Protein AF-A0A7S4KK57-F1 (afdb_monomer_lite)

Secondary structure (DSSP, 8-state):
-EEE-TTHHHHHHHHHHTTTGGGPPPTT--GGGHHHH--STT-SS-TTTTSHHHHHTTHHHHHHHHHHHHH--HHHHHHHHHHHHHHHTTSTTGGGTTTS-HHHHHHHHHHHHHTT-HHHHHHHHHHH---TT--SEEEE---SSTTS---EEEE----TT----GGG-

Foldseek 3Di:
DKDQQLQLLVQLLLCLLCVVLQQDDFPVDDPVCVCQQVVDPQDSGGPCQLDLVSCVRNVVVLVVSLVCLLPDALVNLLVSSVVSLVVCCPPPCVVSHVVDDSLRSSLQLLQCSVVVNSSVSSVCCSRVSDSHLFARMKDWDDDPDSNDHIHIDGHHDADVVGDRDPSND

Sequence (169 aa):
TGAHCEGGLLSALFFLIVADIRQSLPDTITEADRQYFFPSRYRDVPIDFGSPNFAFQRENVIRELFESLASMSPVDLYIMLQRNYERYFHTQYAGMYAGYSLETLSTVARAILHKNALIPLLQYILVECSLSGLPDLWMWTVHDTIHDVPAIRCVEVKAPNDSLSDTQR

Organism: NCBI:txid180227

InterPro domains:
  IPR014883 VRR-NUC domain [PF08774] (82-169)
  IPR033315 Fanconi-associated nuclease 1-like [PTHR15749] (2-169)

Structure (mmCIF, N/CA/C/O backbone):
data_AF-A0A7S4KK57-F1
#
_entry.id   AF-A0A7S4KK57-F1
#
loop_
_atom_site.group_PDB
_atom_site.id
_atom_site.type_symbol
_atom_site.label_atom_id
_atom_site.label_alt_id
_atom_site.label_comp_id
_atom_site.label_asym_id
_atom_site.label_entity_id
_atom_site.label_seq_id
_atom_site.pdbx_PDB_ins_code
_atom_site.Cartn_x
_atom_site.Cartn_y
_atom_site.Cartn_z
_atom_site.occupancy
_atom_site.B_iso_or_equiv
_atom_site.auth_seq_id
_atom_site.auth_comp_id
_atom_site.auth_asym_id
_atom_site.auth_atom_id
_atom_site.pdbx_PDB_model_num
ATOM 1 N N . THR A 1 1 ? 15.345 -4.213 -12.292 1.00 93.19 1 THR A N 1
ATOM 2 C CA . THR A 1 1 ? 15.394 -4.620 -10.872 1.00 93.19 1 THR A CA 1
ATOM 3 C C . THR A 1 1 ? 14.161 -5.425 -10.532 1.00 93.19 1 THR A C 1
ATOM 5 O O . THR A 1 1 ? 13.184 -5.337 -11.268 1.00 93.19 1 THR A O 1
ATOM 8 N N . GLY A 1 2 ? 14.196 -6.243 -9.482 1.00 93.75 2 GLY A N 1
ATOM 9 C CA .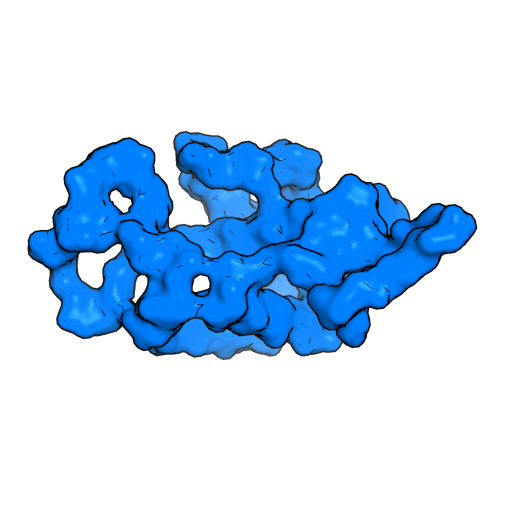 GLY A 1 2 ? 13.011 -6.952 -9.011 1.00 93.75 2 GLY A CA 1
ATOM 10 C C . GLY A 1 2 ? 13.192 -7.539 -7.617 1.00 93.75 2 GLY A C 1
ATOM 11 O O . GLY A 1 2 ? 14.318 -7.626 -7.128 1.00 93.75 2 GLY A O 1
ATOM 12 N N . ALA A 1 3 ? 12.081 -7.929 -6.998 1.00 94.31 3 ALA A N 1
ATOM 13 C CA . ALA A 1 3 ? 12.037 -8.567 -5.689 1.00 94.31 3 ALA A CA 1
ATOM 14 C C . ALA A 1 3 ? 11.100 -9.780 -5.714 1.00 94.31 3 ALA A C 1
ATOM 16 O O . ALA A 1 3 ? 10.029 -9.728 -6.321 1.00 94.31 3 ALA A O 1
ATOM 17 N N . HIS A 1 4 ? 11.514 -10.850 -5.033 1.00 94.62 4 HIS A N 1
ATOM 18 C CA . HIS A 1 4 ? 10.642 -11.954 -4.645 1.00 94.62 4 HIS A CA 1
ATOM 19 C C . HIS A 1 4 ? 10.006 -11.592 -3.310 1.00 94.62 4 HIS A C 1
ATOM 21 O O . HIS A 1 4 ? 10.714 -11.502 -2.306 1.00 94.62 4 HIS A O 1
ATOM 27 N N . CYS A 1 5 ? 8.715 -11.273 -3.321 1.00 91.62 5 CYS A N 1
ATOM 28 C CA . CYS A 1 5 ? 8.054 -10.708 -2.150 1.00 91.62 5 CYS A CA 1
ATOM 29 C C . CYS A 1 5 ? 6.653 -11.250 -1.869 1.00 91.62 5 CYS A C 1
ATOM 31 O O . CYS A 1 5 ? 6.117 -10.860 -0.840 1.00 91.62 5 CYS A O 1
ATOM 33 N N . GLU A 1 6 ? 6.049 -12.072 -2.739 1.00 87.25 6 GLU A N 1
ATOM 34 C CA . GLU A 1 6 ? 4.717 -12.679 -2.500 1.00 87.25 6 GLU A CA 1
ATOM 35 C C . GLU A 1 6 ? 3.640 -11.633 -2.109 1.00 87.25 6 GLU A C 1
ATOM 37 O O . GLU A 1 6 ? 2.758 -11.868 -1.289 1.00 87.25 6 GLU A O 1
ATOM 42 N N . GLY A 1 7 ? 3.757 -10.405 -2.640 1.00 87.75 7 GLY A N 1
ATOM 43 C CA . GLY A 1 7 ? 2.904 -9.263 -2.278 1.00 87.75 7 GLY A CA 1
ATOM 44 C C . GLY A 1 7 ? 3.421 -8.334 -1.169 1.00 87.75 7 GLY A C 1
ATOM 45 O O . GLY A 1 7 ? 2.812 -7.297 -0.908 1.00 87.75 7 GLY A O 1
ATOM 46 N N . GLY A 1 8 ? 4.570 -8.620 -0.560 1.00 93.94 8 GLY A N 1
ATOM 47 C CA . GLY A 1 8 ? 5.188 -7.807 0.491 1.00 93.94 8 GLY A CA 1
ATOM 48 C C . GLY A 1 8 ? 5.446 -6.351 0.090 1.00 93.94 8 GLY A C 1
ATOM 49 O O . GLY A 1 8 ? 5.257 -5.457 0.910 1.00 93.94 8 GLY A O 1
ATOM 50 N N . LEU A 1 9 ? 5.793 -6.083 -1.176 1.00 94.88 9 LEU A N 1
ATOM 51 C CA . LEU A 1 9 ? 5.903 -4.712 -1.696 1.00 94.88 9 LEU A CA 1
ATOM 52 C C . LEU A 1 9 ? 4.554 -3.984 -1.693 1.00 94.88 9 LEU A C 1
ATOM 54 O O . LEU A 1 9 ? 4.478 -2.827 -1.284 1.00 94.88 9 LEU A O 1
ATOM 58 N N . LEU A 1 10 ? 3.485 -4.656 -2.126 1.00 95.69 10 LEU A N 1
ATOM 59 C CA . LEU A 1 10 ? 2.148 -4.069 -2.131 1.00 95.69 10 LEU A CA 1
ATOM 60 C C . LEU A 1 10 ? 1.628 -3.866 -0.703 1.00 95.69 10 LEU A C 1
ATOM 62 O O . LEU A 1 10 ? 1.033 -2.831 -0.422 1.00 95.69 10 LEU A O 1
ATOM 66 N N . SER A 1 11 ? 1.922 -4.798 0.207 1.00 94.81 11 SER A N 1
ATOM 67 C CA . SER A 1 11 ? 1.644 -4.654 1.639 1.00 94.81 11 SER A CA 1
ATOM 68 C C . SER A 1 11 ? 2.346 -3.428 2.225 1.00 94.81 11 SER A C 1
ATOM 70 O O . SER A 1 11 ? 1.702 -2.566 2.822 1.00 94.81 11 SER A O 1
ATOM 72 N N . ALA A 1 12 ? 3.652 -3.284 1.985 1.00 96.44 12 ALA A N 1
ATOM 73 C CA . ALA A 1 12 ? 4.430 -2.132 2.433 1.00 96.44 12 ALA A CA 1
ATOM 74 C C . ALA A 1 12 ? 3.829 -0.808 1.933 1.00 96.44 12 ALA A C 1
ATOM 76 O O . ALA A 1 12 ? 3.631 0.127 2.713 1.00 96.44 12 ALA A O 1
ATOM 77 N N . LEU A 1 13 ? 3.488 -0.748 0.641 1.00 97.38 13 LEU A N 1
ATOM 78 C CA . LEU A 1 13 ? 2.846 0.416 0.035 1.00 97.38 13 LEU A CA 1
ATOM 79 C C . LEU A 1 13 ? 1.475 0.701 0.634 1.00 97.38 13 LEU A C 1
ATOM 81 O O . LEU A 1 13 ? 1.204 1.846 0.985 1.00 97.38 13 LEU A O 1
ATOM 85 N N . PHE A 1 14 ? 0.638 -0.319 0.799 1.00 96.69 14 PHE A N 1
ATOM 86 C CA . PHE A 1 14 ? -0.662 -0.187 1.441 1.00 96.69 14 PHE A CA 1
ATOM 87 C C . PHE A 1 14 ? -0.515 0.429 2.837 1.00 96.69 14 PHE A C 1
ATOM 89 O O . PHE A 1 14 ? -1.106 1.473 3.113 1.00 96.69 14 PHE A O 1
ATOM 96 N N . PHE A 1 15 ? 0.347 -0.138 3.685 1.00 95.19 15 PHE A N 1
ATOM 97 C CA . PHE A 1 15 ? 0.570 0.340 5.051 1.00 95.19 15 PHE A CA 1
ATOM 98 C C . PHE A 1 15 ? 1.040 1.799 5.118 1.00 95.19 15 PHE A C 1
ATOM 100 O O . PHE A 1 15 ? 0.635 2.517 6.040 1.00 95.19 15 PHE A O 1
ATOM 107 N N . LEU A 1 16 ? 1.868 2.242 4.169 1.00 96.44 16 LEU A N 1
ATOM 108 C CA . LEU A 1 16 ? 2.338 3.626 4.085 1.00 96.44 16 LEU A CA 1
ATOM 109 C C . LEU A 1 16 ? 1.284 4.579 3.524 1.00 96.44 16 LEU A C 1
ATOM 111 O O . LEU A 1 16 ? 1.099 5.661 4.076 1.00 96.44 16 LEU A O 1
ATOM 115 N N . ILE A 1 17 ? 0.584 4.197 2.458 1.00 97.50 17 ILE A N 1
ATOM 116 C CA . ILE A 1 17 ? -0.400 5.060 1.793 1.00 97.50 17 ILE A CA 1
ATOM 117 C C . ILE A 1 17 ? -1.613 5.285 2.701 1.00 97.50 17 ILE A C 1
ATOM 119 O O . ILE A 1 17 ? -2.051 6.420 2.863 1.00 97.50 17 ILE A O 1
ATOM 123 N N . VAL A 1 18 ? -2.113 4.240 3.368 1.00 96.00 18 VAL A N 1
ATOM 124 C CA . VAL A 1 18 ? -3.268 4.363 4.274 1.00 96.00 18 VAL A CA 1
ATOM 125 C C . VAL A 1 18 ? -2.881 4.750 5.706 1.00 96.00 18 VAL A C 1
ATOM 127 O O . VAL A 1 18 ? -3.722 4.694 6.596 1.00 96.00 18 VAL A O 1
ATOM 130 N N . ALA A 1 19 ? -1.623 5.117 5.977 1.00 94.12 19 ALA A N 1
ATOM 131 C CA . ALA A 1 19 ? -1.108 5.285 7.340 1.00 94.12 19 ALA A CA 1
ATOM 132 C C . ALA A 1 19 ? -1.896 6.291 8.196 1.00 94.12 19 ALA A C 1
ATOM 134 O O . ALA A 1 19 ? -2.179 6.004 9.359 1.00 94.12 19 ALA A O 1
ATOM 135 N N . ASP A 1 20 ? -2.296 7.425 7.617 1.00 93.31 20 ASP A N 1
ATOM 136 C CA . ASP A 1 20 ? -3.105 8.425 8.321 1.00 93.31 20 ASP A CA 1
ATOM 137 C C . ASP A 1 20 ? -4.528 7.885 8.609 1.00 93.31 20 ASP A C 1
ATOM 139 O O . ASP A 1 20 ? -5.027 8.019 9.726 1.00 93.31 20 ASP A O 1
ATOM 143 N N . ILE A 1 21 ? -5.142 7.169 7.656 1.00 94.62 21 ILE A N 1
ATOM 144 C CA . ILE A 1 21 ? -6.467 6.526 7.809 1.00 94.62 21 ILE A CA 1
ATOM 145 C C . ILE A 1 21 ? -6.426 5.418 8.870 1.00 94.62 21 ILE A C 1
ATOM 147 O O . ILE A 1 21 ? -7.347 5.262 9.667 1.00 94.62 21 ILE A O 1
ATOM 151 N N . ARG A 1 22 ? -5.322 4.669 8.950 1.00 91.31 22 ARG A N 1
ATOM 152 C CA . ARG A 1 22 ? -5.102 3.642 9.981 1.00 91.31 22 ARG A CA 1
ATOM 153 C C . ARG A 1 22 ? -5.113 4.199 11.404 1.00 91.31 22 ARG A C 1
ATOM 155 O O . ARG A 1 22 ? -5.326 3.428 12.330 1.00 91.31 22 ARG A O 1
ATOM 162 N N . GLN A 1 23 ? -4.888 5.499 11.587 1.00 88.75 23 GLN A N 1
ATOM 163 C CA . GLN A 1 23 ? -4.967 6.174 12.889 1.00 88.75 23 GLN A CA 1
ATOM 164 C C . GLN A 1 23 ? -6.289 6.927 13.098 1.00 88.75 23 GLN A C 1
ATOM 166 O O . GLN A 1 23 ? -6.534 7.447 14.196 1.00 88.75 23 GLN A O 1
ATOM 171 N N . SER A 1 24 ? -7.129 7.022 12.063 1.00 90.69 24 SER A N 1
ATOM 172 C CA . SER A 1 24 ? -8.361 7.800 12.108 1.00 90.69 24 SER A CA 1
ATOM 173 C C . SER A 1 24 ? -9.483 7.043 12.816 1.00 90.69 24 SER A C 1
ATOM 175 O O . SER A 1 24 ? -9.547 5.806 12.840 1.00 90.69 24 SER A O 1
ATOM 177 N N . LEU A 1 25 ? -10.392 7.815 13.401 1.00 91.25 25 LEU A N 1
ATOM 178 C CA . LEU A 1 25 ? -11.673 7.313 13.879 1.00 91.25 25 LEU A CA 1
ATOM 179 C C . LEU A 1 25 ? -12.673 7.263 12.715 1.00 91.25 25 LEU A C 1
ATOM 181 O O . LEU A 1 25 ? -12.424 7.888 11.680 1.00 91.25 25 LEU A O 1
ATOM 185 N N . PRO A 1 26 ? -13.776 6.515 12.865 1.00 91.12 26 PRO A N 1
ATOM 186 C CA . PRO A 1 26 ? -14.905 6.592 11.947 1.00 91.12 26 PRO A CA 1
ATOM 187 C C . PRO A 1 26 ? -15.468 8.002 11.808 1.00 91.12 26 PRO A C 1
ATOM 189 O O . PRO A 1 26 ? -15.470 8.770 12.771 1.00 91.12 26 PRO A O 1
ATOM 192 N N . ASP A 1 27 ? -16.046 8.289 10.645 1.00 85.62 27 ASP A N 1
ATOM 193 C CA . ASP A 1 27 ? -16.575 9.618 10.307 1.00 85.62 27 ASP A CA 1
ATOM 194 C C . ASP A 1 27 ? -17.715 10.074 11.241 1.00 85.62 27 ASP A C 1
ATOM 196 O O . ASP A 1 27 ? -17.989 11.264 11.382 1.00 85.62 27 ASP A O 1
ATOM 200 N N . THR A 1 28 ? -18.401 9.126 11.884 1.00 85.19 28 THR A N 1
ATOM 201 C CA . THR A 1 28 ? -19.584 9.366 12.725 1.00 85.19 28 THR A CA 1
ATOM 202 C C . THR A 1 28 ? -19.275 9.487 14.216 1.00 85.19 28 THR A C 1
ATOM 204 O O . THR A 1 28 ? -20.196 9.652 15.018 1.00 85.19 28 THR A O 1
ATOM 207 N N . ILE A 1 29 ? -18.006 9.367 14.606 1.00 88.56 29 ILE A N 1
ATOM 208 C CA . ILE A 1 29 ? -17.600 9.108 15.988 1.00 88.56 29 ILE A CA 1
ATOM 209 C C . ILE A 1 29 ? -16.674 10.214 16.500 1.00 88.56 29 ILE A C 1
ATOM 211 O O . ILE A 1 29 ? -15.906 10.809 15.747 1.00 88.56 29 ILE A O 1
ATOM 215 N N . THR A 1 30 ? -16.752 10.512 17.799 1.00 87.50 30 THR A N 1
ATOM 216 C CA . THR A 1 30 ? -15.970 11.590 18.414 1.00 87.50 30 THR A CA 1
ATOM 217 C C . THR A 1 30 ? -14.686 11.078 19.061 1.00 87.50 30 THR A C 1
ATOM 219 O O . THR A 1 30 ? -14.527 9.893 19.341 1.00 87.50 30 THR A O 1
ATOM 222 N N . GLU A 1 31 ? -13.766 11.987 19.384 1.00 88.88 31 GLU A N 1
ATOM 223 C CA . GLU A 1 31 ? -12.534 11.649 20.110 1.00 88.88 31 GLU A CA 1
ATOM 224 C C . GLU A 1 31 ? -12.809 10.998 21.483 1.00 88.88 31 GLU A C 1
ATOM 226 O O . GLU A 1 31 ? -12.018 10.178 21.947 1.00 88.88 31 GLU A O 1
ATOM 231 N N . ALA A 1 32 ? -13.961 11.286 22.106 1.00 87.88 32 ALA A N 1
ATOM 232 C CA . ALA A 1 32 ? -14.377 10.654 23.362 1.00 87.88 32 ALA A CA 1
ATOM 233 C C . ALA A 1 32 ? -14.583 9.132 23.225 1.00 87.88 32 ALA A C 1
ATOM 235 O O . ALA A 1 32 ? -14.420 8.383 24.190 1.00 87.88 32 ALA A O 1
ATOM 236 N N . ASP A 1 33 ? -14.880 8.668 22.014 1.00 89.94 33 ASP A N 1
ATOM 237 C CA . ASP A 1 33 ? -15.130 7.268 21.694 1.00 89.94 33 ASP A CA 1
ATOM 238 C C . ASP A 1 33 ? -13.858 6.543 21.220 1.00 89.94 33 ASP A C 1
ATOM 240 O O . ASP A 1 33 ? -13.899 5.338 20.949 1.00 89.94 33 ASP A O 1
ATOM 244 N N . ARG A 1 34 ? -12.702 7.233 21.148 1.00 91.06 34 ARG A N 1
ATOM 245 C CA . ARG A 1 34 ? -11.424 6.643 20.701 1.00 91.06 34 ARG A CA 1
ATOM 246 C C . ARG A 1 34 ? -11.104 5.351 21.438 1.00 91.06 34 ARG A C 1
ATOM 248 O O . ARG A 1 34 ? -10.618 4.410 20.820 1.00 91.06 34 ARG A O 1
ATOM 255 N N . GLN A 1 35 ? -11.397 5.287 22.735 1.00 91.50 35 GLN A N 1
ATOM 256 C CA . GLN A 1 35 ? -11.149 4.106 23.564 1.00 91.50 35 GLN A CA 1
ATOM 257 C C . GLN A 1 35 ? -11.878 2.842 23.079 1.00 91.50 35 GLN A C 1
ATOM 259 O O . GLN A 1 35 ? -11.389 1.741 23.315 1.00 91.50 35 GLN A O 1
ATOM 264 N N . TYR A 1 36 ? -13.010 2.964 22.377 1.00 91.06 36 TYR A N 1
ATOM 265 C CA . TYR A 1 36 ? -13.721 1.806 21.828 1.00 91.06 36 TYR A CA 1
ATOM 266 C C . TYR A 1 36 ? -13.013 1.232 20.597 1.00 91.06 36 TYR A C 1
ATOM 268 O O . TYR A 1 36 ? -13.044 0.024 20.380 1.00 91.06 36 TYR A O 1
ATOM 276 N N . PHE A 1 37 ? -12.320 2.079 19.834 1.00 92.44 37 PHE A N 1
ATOM 277 C CA . PHE A 1 37 ? -11.533 1.672 18.667 1.00 92.44 37 PHE A CA 1
ATOM 278 C C . PHE A 1 37 ? -10.091 1.326 19.034 1.00 92.44 37 PHE A C 1
ATOM 280 O O . PHE A 1 37 ? -9.496 0.437 18.435 1.00 92.44 37 PHE A O 1
ATOM 287 N N . PHE A 1 38 ? -9.546 1.977 20.057 1.00 93.69 38 PHE A N 1
ATOM 288 C CA . PHE A 1 38 ? -8.191 1.803 20.567 1.00 93.69 38 PHE A CA 1
ATOM 289 C C . PHE A 1 38 ? -8.249 1.487 22.070 1.00 93.69 38 PHE A C 1
ATOM 291 O O . PHE A 1 38 ? -7.908 2.331 22.900 1.00 93.69 38 PHE A O 1
ATOM 298 N N . PRO A 1 39 ? -8.658 0.262 22.455 1.00 91.19 39 PRO A N 1
ATOM 299 C CA . PRO A 1 39 ? -8.873 -0.106 23.858 1.00 91.19 39 PRO A CA 1
ATOM 300 C C . PRO A 1 39 ? -7.583 -0.189 24.680 1.00 91.19 39 PRO A C 1
ATOM 302 O O . PRO A 1 39 ? -7.627 -0.373 25.894 1.00 91.19 39 PRO A O 1
ATOM 305 N N . SER A 1 40 ? -6.412 -0.088 24.043 1.00 90.94 40 SER A N 1
ATOM 306 C CA . SER A 1 40 ? -5.131 -0.068 24.741 1.00 90.94 40 SER A CA 1
ATOM 307 C C . SER A 1 40 ? -4.105 0.784 24.002 1.00 90.94 40 SER A C 1
ATOM 309 O O . SER A 1 40 ? -4.097 0.820 22.773 1.00 90.94 40 SER A O 1
ATOM 311 N N . ARG A 1 41 ? -3.154 1.343 24.756 1.00 87.50 41 ARG A N 1
ATOM 312 C CA . ARG A 1 41 ? -1.981 2.070 24.236 1.00 87.50 41 ARG A CA 1
ATOM 313 C C . ARG A 1 41 ? -0.982 1.215 23.443 1.00 87.50 41 ARG A C 1
ATOM 315 O O . ARG A 1 41 ? 0.012 1.744 22.973 1.00 87.50 41 ARG A O 1
ATOM 322 N N . TYR A 1 42 ? -1.195 -0.098 23.376 1.00 88.19 42 TYR A N 1
ATOM 323 C CA . TYR A 1 42 ? -0.311 -1.044 22.691 1.00 88.19 42 TYR A CA 1
ATOM 324 C C . TYR A 1 42 ? -0.800 -1.391 21.278 1.00 88.19 42 TYR A C 1
ATOM 326 O O . TYR A 1 42 ? -0.242 -2.280 20.644 1.00 88.19 42 TYR A O 1
ATOM 334 N N . ARG A 1 43 ? -1.868 -0.741 20.792 1.00 87.44 43 ARG A N 1
ATOM 335 C CA . ARG A 1 43 ? -2.366 -0.908 19.424 1.00 87.44 43 ARG A CA 1
ATOM 336 C C . ARG A 1 43 ? -2.212 0.392 18.650 1.00 87.44 43 ARG A C 1
ATOM 338 O O . ARG A 1 43 ? -2.844 1.386 18.984 1.00 87.44 43 ARG A O 1
ATOM 345 N N . ASP A 1 44 ? -1.456 0.316 17.564 1.00 87.62 44 ASP A N 1
ATOM 346 C CA . ASP A 1 44 ? -1.287 1.404 16.597 1.00 87.62 44 ASP A CA 1
ATOM 347 C C . ASP A 1 44 ? -2.350 1.384 15.484 1.00 87.62 44 ASP A C 1
ATOM 349 O O . ASP A 1 44 ? -2.220 2.102 14.507 1.00 87.62 44 ASP A O 1
ATOM 353 N N . VAL A 1 45 ? -3.366 0.525 15.547 1.00 92.50 45 VAL A N 1
ATOM 354 C CA . VAL A 1 45 ? -4.493 0.503 14.593 1.00 92.50 45 VAL A CA 1
ATOM 355 C C . VAL A 1 45 ? -5.782 0.212 15.352 1.00 92.50 45 VAL A C 1
ATOM 357 O O . VAL A 1 45 ? -5.722 -0.444 16.403 1.00 92.50 45 VAL A O 1
ATOM 360 N N . PRO A 1 46 ? -6.938 0.669 14.849 1.00 93.94 46 PRO A N 1
ATOM 361 C CA . PRO A 1 46 ? -8.201 0.436 15.514 1.00 93.94 46 PRO A CA 1
ATOM 362 C C . PRO A 1 46 ? -8.589 -1.046 15.434 1.00 93.94 46 PRO A C 1
ATOM 364 O O . PRO A 1 46 ? -8.113 -1.787 14.573 1.00 93.94 46 PRO A O 1
ATOM 367 N N . ILE A 1 47 ? -9.450 -1.499 16.345 1.00 94.62 47 ILE A N 1
ATOM 368 C CA . ILE A 1 47 ? -9.866 -2.910 16.436 1.00 94.62 47 ILE A CA 1
ATOM 369 C C . ILE A 1 47 ? -10.558 -3.440 15.177 1.00 94.62 47 ILE A C 1
ATOM 371 O O . ILE A 1 47 ? -10.588 -4.651 14.978 1.00 94.62 47 ILE A O 1
ATOM 375 N N . ASP A 1 48 ? -11.127 -2.557 14.361 1.00 94.88 48 ASP A N 1
ATOM 376 C CA . ASP A 1 48 ? -11.801 -2.892 13.113 1.00 94.88 48 ASP A CA 1
ATOM 377 C C . ASP A 1 48 ? -10.832 -2.977 11.924 1.00 94.88 48 ASP A C 1
ATOM 379 O O . ASP A 1 48 ? -11.230 -3.486 10.876 1.00 94.88 48 ASP A O 1
ATOM 383 N N . PHE A 1 49 ? -9.571 -2.542 12.065 1.00 93.75 49 PHE A N 1
ATOM 384 C CA . PHE A 1 49 ? -8.561 -2.645 11.009 1.00 93.75 49 PHE A CA 1
ATOM 385 C C . PHE A 1 49 ? -8.302 -4.109 10.629 1.00 93.75 49 PHE A C 1
ATOM 387 O O . PHE A 1 49 ? -8.001 -4.941 11.486 1.00 93.75 49 PHE A O 1
ATOM 394 N N . GLY A 1 50 ? -8.400 -4.411 9.331 1.00 91.88 50 GLY A N 1
ATOM 395 C CA . GLY A 1 50 ? -8.409 -5.787 8.823 1.00 91.88 50 GLY A CA 1
ATOM 396 C C . GLY A 1 50 ? -9.803 -6.423 8.784 1.00 91.88 50 GLY A C 1
ATOM 397 O O . GLY A 1 50 ? -9.911 -7.644 8.709 1.00 91.88 50 GLY A O 1
ATOM 398 N N . SER A 1 51 ? -10.866 -5.615 8.844 1.00 94.56 51 SER A N 1
ATOM 399 C CA . SER A 1 51 ? -12.237 -6.043 8.558 1.00 94.56 51 SER A CA 1
ATOM 400 C C . SER A 1 51 ? -12.916 -5.102 7.554 1.00 94.56 51 SER A C 1
ATOM 402 O O . SER A 1 51 ? -12.582 -3.913 7.523 1.00 94.56 51 SER A O 1
ATOM 404 N N . PRO A 1 52 ? -13.935 -5.570 6.805 1.00 92.50 52 PRO A N 1
ATOM 405 C CA . PRO A 1 52 ? -14.694 -4.719 5.883 1.00 92.50 52 PRO A CA 1
ATOM 406 C C . PRO A 1 52 ? -15.332 -3.493 6.558 1.00 92.50 52 PRO A C 1
ATOM 408 O O . PRO A 1 52 ? -15.535 -2.456 5.926 1.00 92.50 52 PRO A O 1
ATOM 411 N N . ASN A 1 53 ? -15.600 -3.580 7.868 1.00 94.06 53 ASN A N 1
ATOM 412 C CA . ASN A 1 53 ? -16.134 -2.467 8.651 1.00 94.06 53 ASN A CA 1
ATOM 413 C C . ASN A 1 53 ? -15.172 -1.275 8.709 1.00 94.06 53 ASN A C 1
ATOM 415 O O . ASN A 1 53 ? -15.645 -0.144 8.756 1.00 94.06 53 ASN A O 1
ATOM 419 N N . PHE A 1 54 ? -13.854 -1.500 8.669 1.00 95.69 54 PHE A N 1
ATOM 420 C CA . PHE A 1 54 ? -12.874 -0.412 8.683 1.00 95.69 54 PHE A CA 1
ATOM 421 C C . PHE A 1 54 ? -13.057 0.521 7.491 1.00 95.69 54 PHE A C 1
ATOM 423 O O . PHE A 1 54 ? -13.089 1.738 7.672 1.00 95.69 54 PHE A O 1
ATOM 430 N N . ALA A 1 55 ? -13.196 -0.061 6.295 1.00 95.25 55 ALA A N 1
ATOM 431 C CA . ALA A 1 55 ? -13.388 0.685 5.061 1.00 95.25 55 ALA A CA 1
ATOM 432 C C . ALA A 1 55 ? -14.763 1.360 5.029 1.00 95.25 55 ALA A C 1
ATOM 434 O O . ALA A 1 55 ? -14.856 2.545 4.724 1.00 95.25 55 ALA A O 1
ATOM 435 N N . PHE A 1 56 ? -15.812 0.633 5.423 1.00 94.81 56 PHE A N 1
ATOM 436 C CA . PHE A 1 56 ? -17.176 1.162 5.486 1.00 94.81 56 PHE A CA 1
ATOM 437 C C . PHE A 1 56 ? -17.297 2.376 6.421 1.00 94.81 56 PHE A C 1
ATOM 439 O O . PHE A 1 56 ? -17.918 3.375 6.079 1.00 94.81 56 PHE A O 1
ATOM 446 N N . GLN A 1 57 ? -16.669 2.322 7.596 1.00 95.12 57 GLN A N 1
ATOM 447 C CA . GLN A 1 57 ? -16.752 3.388 8.600 1.00 95.12 57 GLN A CA 1
ATOM 448 C C . GLN A 1 57 ? -15.881 4.619 8.290 1.00 95.12 57 GLN A C 1
ATOM 450 O O . GLN A 1 57 ? -16.002 5.635 8.976 1.00 95.12 57 GLN A O 1
ATOM 455 N N . ARG A 1 58 ? -14.996 4.523 7.290 1.00 95.19 58 ARG A N 1
ATOM 456 C CA . ARG A 1 58 ? -14.041 5.564 6.862 1.00 95.19 58 ARG A CA 1
ATOM 457 C C . ARG A 1 58 ? -14.181 5.876 5.370 1.00 95.19 58 ARG A C 1
ATOM 459 O O . ARG A 1 58 ? -13.214 6.275 4.723 1.00 95.19 58 ARG A O 1
ATOM 466 N N . GLU A 1 59 ? -15.370 5.660 4.810 1.00 95.50 59 GLU A N 1
ATOM 467 C CA . GLU A 1 59 ? -15.622 5.789 3.373 1.00 95.50 59 GLU A CA 1
ATOM 468 C C . GLU A 1 59 ? -15.237 7.178 2.848 1.00 95.50 59 GLU A C 1
ATOM 470 O O . GLU A 1 59 ? -14.606 7.275 1.794 1.00 95.50 59 GLU A O 1
ATOM 475 N N . ASN A 1 60 ? -15.540 8.255 3.588 1.00 95.38 60 ASN A N 1
ATOM 476 C CA . ASN A 1 60 ? -15.248 9.607 3.112 1.00 95.38 60 ASN A CA 1
ATOM 477 C C . ASN A 1 60 ? -13.747 9.874 3.033 1.00 95.38 60 ASN A C 1
ATOM 479 O O . ASN A 1 60 ? -13.268 10.280 1.977 1.00 95.38 60 ASN A O 1
ATOM 483 N N . VAL A 1 61 ? -12.995 9.587 4.099 1.00 96.06 61 VAL A N 1
ATOM 484 C CA . VAL A 1 61 ? -11.540 9.810 4.105 1.00 96.06 61 VAL A CA 1
ATOM 485 C C . VAL A 1 61 ? -10.808 8.886 3.121 1.00 96.06 61 VAL A C 1
ATOM 487 O O . VAL A 1 61 ? -9.811 9.282 2.517 1.00 96.06 61 VAL A O 1
ATOM 490 N N . ILE A 1 62 ? -11.311 7.666 2.894 1.00 97.19 62 ILE A N 1
ATOM 491 C CA . ILE A 1 62 ? -10.775 6.759 1.865 1.00 97.19 62 ILE A CA 1
ATOM 492 C C . ILE A 1 62 ? -11.037 7.319 0.465 1.00 97.19 62 ILE A C 1
ATOM 494 O O . ILE A 1 62 ? -10.134 7.317 -0.374 1.00 97.19 62 ILE A O 1
ATOM 498 N N . ARG A 1 63 ? -12.242 7.833 0.207 1.00 97.12 63 ARG A N 1
ATOM 499 C CA . ARG A 1 63 ? -12.574 8.487 -1.062 1.00 97.12 63 ARG A CA 1
ATOM 500 C C . ARG A 1 63 ? -11.693 9.712 -1.307 1.00 97.12 63 ARG A C 1
ATOM 502 O O . ARG A 1 63 ? -11.135 9.826 -2.392 1.00 97.12 63 ARG A O 1
ATOM 509 N N . GLU A 1 64 ? -11.503 10.568 -0.307 1.00 97.00 64 GLU A N 1
ATOM 510 C CA . GLU A 1 64 ? -10.615 11.737 -0.396 1.00 97.00 64 GLU A CA 1
ATOM 511 C C . GLU A 1 64 ? -9.163 11.334 -0.699 1.00 97.00 64 GLU A C 1
ATOM 513 O O . GLU A 1 64 ? -8.501 11.951 -1.537 1.00 97.00 64 GLU A O 1
ATOM 518 N N . LEU A 1 65 ? -8.668 10.258 -0.074 1.00 97.31 65 LEU A N 1
ATOM 519 C CA . LEU A 1 65 ? -7.359 9.689 -0.398 1.00 97.31 65 LEU A CA 1
ATOM 520 C C . LEU A 1 65 ? -7.294 9.247 -1.865 1.00 97.31 65 LEU A C 1
ATOM 522 O O . LEU A 1 65 ? -6.310 9.537 -2.544 1.00 97.31 65 LEU A O 1
ATOM 526 N N . PHE A 1 66 ? -8.310 8.546 -2.366 1.00 97.88 66 PHE A N 1
ATOM 527 C CA . PHE A 1 66 ? -8.327 8.059 -3.747 1.00 97.88 66 PHE A CA 1
ATOM 528 C C . PHE A 1 66 ? -8.439 9.195 -4.770 1.00 97.88 66 PHE A C 1
ATOM 530 O O . PHE A 1 66 ? -7.741 9.159 -5.783 1.00 97.88 66 PHE A O 1
ATOM 537 N N . GLU A 1 67 ? -9.237 10.225 -4.494 1.00 97.62 67 GLU A N 1
ATOM 538 C CA . GLU A 1 67 ? -9.308 11.445 -5.309 1.00 97.62 67 GLU A CA 1
ATOM 539 C C . GLU A 1 67 ? -7.954 12.168 -5.344 1.00 97.62 67 GLU A C 1
ATOM 541 O O . GLU A 1 67 ? -7.462 12.529 -6.417 1.00 97.62 67 GLU A O 1
ATOM 546 N N . SER A 1 68 ? -7.301 12.299 -4.186 1.00 97.12 68 SER A N 1
ATOM 547 C CA . SER A 1 68 ? -5.957 12.868 -4.080 1.00 97.12 68 SER A CA 1
ATOM 548 C C . SER A 1 68 ? -4.946 12.069 -4.905 1.00 97.12 68 SER A C 1
ATOM 550 O O . SER A 1 68 ? -4.287 12.637 -5.777 1.00 97.12 68 SER A O 1
ATOM 552 N N . LEU A 1 69 ? -4.891 10.742 -4.728 1.00 97.31 69 LEU A N 1
ATOM 553 C CA . LEU A 1 69 ? -4.005 9.843 -5.479 1.00 97.31 69 LEU A CA 1
ATOM 554 C C . LEU A 1 69 ? -4.217 9.923 -6.995 1.00 97.31 69 LEU A C 1
ATOM 556 O O . LEU A 1 69 ? -3.239 9.879 -7.739 1.00 97.31 69 LEU A O 1
ATOM 560 N N . ALA A 1 70 ? -5.462 10.054 -7.460 1.00 96.31 70 ALA A N 1
ATOM 561 C CA . ALA A 1 70 ? -5.780 10.131 -8.886 1.00 96.31 70 ALA A CA 1
ATOM 562 C C . ALA A 1 70 ? -5.207 11.391 -9.560 1.00 96.31 70 ALA A C 1
ATOM 564 O O . ALA A 1 70 ? -4.905 11.372 -10.752 1.00 96.31 70 ALA A O 1
ATOM 565 N N . SER A 1 71 ? -5.044 12.474 -8.798 1.00 95.44 71 SER A N 1
ATOM 566 C CA . SER A 1 71 ? -4.476 13.745 -9.271 1.00 95.44 71 SER A CA 1
ATOM 567 C C . SER A 1 71 ? -2.995 13.942 -8.923 1.00 95.44 71 SER A C 1
ATOM 569 O O . SER A 1 71 ? -2.396 14.944 -9.316 1.00 95.44 71 SER A O 1
ATOM 571 N N . MET A 1 72 ? -2.399 13.007 -8.182 1.00 95.75 72 MET A N 1
ATOM 572 C CA . MET A 1 72 ? -1.093 13.182 -7.558 1.00 95.75 72 MET A CA 1
ATOM 573 C C . MET A 1 72 ? 0.043 13.115 -8.582 1.00 95.75 72 MET A C 1
ATOM 575 O O . MET A 1 72 ? 0.129 12.179 -9.382 1.00 95.75 72 MET A O 1
ATOM 579 N N . SER A 1 73 ? 0.967 14.079 -8.535 1.00 94.81 73 SER A N 1
ATOM 580 C CA . SER A 1 73 ? 2.184 13.991 -9.340 1.00 94.81 73 SER A CA 1
ATOM 581 C C . SER A 1 73 ? 3.134 12.911 -8.791 1.00 94.81 73 SER A C 1
ATOM 583 O O . SER A 1 73 ? 3.078 12.571 -7.604 1.00 94.81 73 SER A O 1
ATOM 585 N N . PRO A 1 74 ? 4.072 12.390 -9.606 1.00 92.75 74 PRO A N 1
ATOM 586 C CA . PRO A 1 74 ? 5.128 11.495 -9.125 1.00 92.75 74 PRO A CA 1
ATOM 587 C C . PRO A 1 74 ? 5.903 12.029 -7.911 1.00 92.75 74 PRO A C 1
ATOM 589 O O . PRO A 1 74 ? 6.309 11.255 -7.044 1.00 92.75 74 PRO A O 1
ATOM 592 N N . VAL A 1 75 ? 6.095 13.351 -7.853 1.00 94.56 75 VAL A N 1
ATOM 593 C CA . VAL A 1 75 ? 6.801 14.037 -6.766 1.00 94.56 75 VAL A CA 1
ATOM 594 C C . VAL A 1 75 ? 5.943 14.069 -5.504 1.00 94.56 75 VAL A C 1
ATOM 596 O O . VAL A 1 75 ? 6.433 13.722 -4.432 1.00 94.56 75 VAL A O 1
ATOM 599 N N . ASP A 1 76 ? 4.659 14.401 -5.626 1.00 96.50 76 ASP A N 1
ATOM 600 C CA . ASP A 1 76 ? 3.738 14.434 -4.484 1.00 96.50 76 ASP A CA 1
ATOM 601 C C . ASP A 1 76 ? 3.563 13.042 -3.861 1.00 96.50 76 ASP A C 1
ATOM 603 O O . ASP A 1 76 ? 3.565 12.902 -2.637 1.00 96.50 76 ASP A O 1
ATOM 607 N N . LEU A 1 77 ? 3.516 11.992 -4.692 1.00 96.31 77 LEU A N 1
ATOM 608 C CA . LEU A 1 77 ? 3.478 10.603 -4.231 1.00 96.31 77 LEU A CA 1
ATOM 609 C C . LEU A 1 77 ? 4.742 10.241 -3.447 1.00 96.31 77 LEU A C 1
ATOM 611 O O . LEU A 1 77 ? 4.651 9.639 -2.377 1.00 96.31 77 LEU A O 1
ATOM 615 N N . TYR A 1 78 ? 5.921 10.624 -3.940 1.00 96.06 78 TYR A N 1
ATOM 616 C CA . TYR A 1 78 ? 7.169 10.426 -3.203 1.00 96.06 78 TYR A CA 1
ATOM 617 C C . TYR A 1 78 ? 7.160 11.166 -1.861 1.00 96.06 78 TYR A C 1
ATOM 619 O O . TYR A 1 78 ? 7.484 10.559 -0.844 1.00 96.06 78 TYR A O 1
ATOM 627 N N . ILE A 1 79 ? 6.744 12.436 -1.836 1.00 97.25 79 ILE A N 1
ATOM 628 C CA . ILE A 1 79 ? 6.685 13.247 -0.610 1.00 97.25 79 ILE A CA 1
ATOM 629 C C . ILE A 1 79 ? 5.732 12.616 0.410 1.00 97.25 79 ILE A C 1
ATOM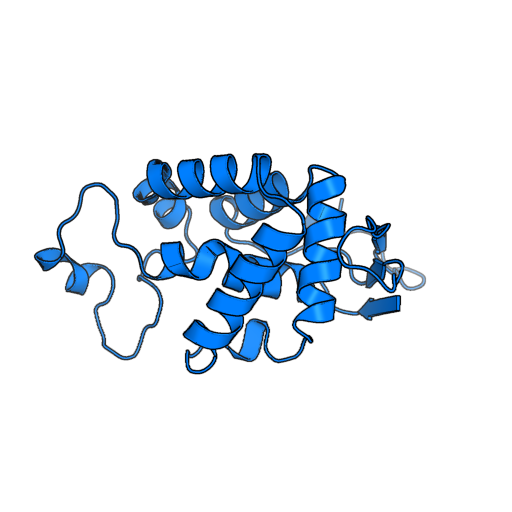 631 O O . ILE A 1 79 ? 6.075 12.510 1.588 1.00 97.25 79 ILE A O 1
ATOM 635 N N . MET A 1 80 ? 4.556 12.157 -0.026 1.00 97.69 80 MET A N 1
ATOM 636 C CA . MET A 1 80 ? 3.607 11.457 0.841 1.00 97.69 80 MET A CA 1
ATOM 637 C C . MET A 1 80 ? 4.221 10.175 1.418 1.00 97.69 80 MET A C 1
ATOM 639 O O . MET A 1 80 ? 4.149 9.952 2.629 1.00 97.69 80 MET A O 1
ATOM 643 N N . LEU A 1 81 ? 4.841 9.343 0.574 1.00 97.56 81 LEU A N 1
ATOM 644 C CA . LEU A 1 81 ? 5.484 8.108 1.022 1.00 97.56 81 LEU A CA 1
ATOM 645 C C . LEU A 1 81 ? 6.631 8.397 1.988 1.00 97.56 81 LEU A C 1
ATOM 647 O O . LEU A 1 81 ? 6.707 7.742 3.019 1.00 97.56 81 LEU A O 1
ATOM 651 N N . GLN A 1 82 ? 7.474 9.390 1.699 1.00 97.69 82 GLN A N 1
ATOM 652 C CA . GLN A 1 82 ? 8.580 9.798 2.563 1.00 97.69 82 GLN A CA 1
ATOM 653 C C . GLN A 1 82 ? 8.070 10.233 3.935 1.00 97.69 82 GLN A C 1
ATOM 655 O O . GLN A 1 82 ? 8.498 9.696 4.957 1.00 97.69 82 GLN A O 1
ATOM 660 N N . ARG A 1 83 ? 7.105 11.160 3.951 1.00 97.50 83 ARG A N 1
ATOM 661 C CA . ARG A 1 83 ? 6.479 11.666 5.175 1.00 97.50 83 ARG A CA 1
ATOM 662 C C . ARG A 1 83 ? 5.955 10.521 6.030 1.00 97.50 83 ARG A C 1
ATOM 664 O O . ARG A 1 83 ? 6.206 10.487 7.232 1.00 97.50 83 ARG A O 1
ATOM 671 N N . ASN A 1 84 ? 5.227 9.586 5.424 1.00 96.56 84 ASN A N 1
ATOM 672 C CA . ASN A 1 84 ? 4.625 8.478 6.157 1.00 96.56 84 ASN A CA 1
ATOM 673 C C . ASN A 1 84 ? 5.682 7.445 6.582 1.00 96.56 84 ASN A C 1
ATOM 675 O O . ASN A 1 84 ? 5.602 6.913 7.687 1.00 96.56 84 ASN A O 1
ATOM 679 N N . TYR A 1 85 ? 6.706 7.210 5.761 1.00 96.38 85 TYR A N 1
ATOM 680 C CA . TYR A 1 85 ? 7.822 6.326 6.090 1.00 96.38 85 TYR A CA 1
ATOM 681 C C . TYR A 1 85 ? 8.540 6.805 7.352 1.00 96.38 85 TYR A C 1
ATOM 683 O O . TYR A 1 85 ? 8.711 6.022 8.285 1.00 96.38 85 TYR A O 1
ATOM 691 N N . GLU A 1 86 ? 8.891 8.092 7.405 1.00 95.69 86 GLU A N 1
ATOM 692 C CA . GLU A 1 86 ? 9.580 8.726 8.533 1.00 95.69 86 GLU A CA 1
ATOM 693 C C . GLU A 1 86 ? 8.676 8.824 9.769 1.00 95.69 86 GLU A C 1
ATOM 695 O O . GLU A 1 86 ? 9.060 8.396 10.858 1.00 95.69 86 GLU A O 1
ATOM 700 N N . ARG A 1 87 ? 7.444 9.325 9.606 1.00 94.69 87 ARG A N 1
ATOM 701 C CA . ARG A 1 87 ? 6.501 9.540 10.715 1.00 94.69 87 ARG A CA 1
ATOM 702 C C . ARG A 1 87 ? 6.145 8.249 11.446 1.00 94.69 87 ARG A C 1
ATOM 704 O O . ARG A 1 87 ? 6.005 8.261 12.667 1.00 94.69 87 ARG A O 1
ATOM 711 N N . TYR A 1 88 ? 5.974 7.151 10.712 1.00 92.94 88 TYR A N 1
ATOM 712 C CA . TYR A 1 88 ? 5.507 5.883 11.273 1.00 92.94 88 TYR A CA 1
ATOM 713 C C . TYR A 1 88 ? 6.632 4.870 11.523 1.00 92.94 88 TYR A C 1
ATOM 715 O O . TYR A 1 88 ? 6.349 3.759 11.980 1.00 92.94 88 TYR A O 1
ATOM 723 N N . PHE A 1 89 ? 7.900 5.241 11.293 1.00 92.00 89 PHE A N 1
ATOM 724 C CA . PHE A 1 89 ? 9.065 4.352 11.417 1.00 92.00 89 PHE A CA 1
ATOM 725 C C . PHE A 1 89 ? 9.226 3.707 12.804 1.00 92.00 89 PHE A C 1
ATOM 727 O O . PHE A 1 89 ? 9.848 2.658 12.938 1.00 92.00 89 PHE A O 1
ATOM 734 N N . HIS A 1 90 ? 8.657 4.316 13.845 1.00 89.56 90 HIS A N 1
ATOM 735 C CA . HIS A 1 90 ? 8.722 3.812 15.219 1.00 89.56 90 HIS A CA 1
ATOM 736 C C . HIS A 1 90 ? 7.471 3.037 15.664 1.00 89.56 90 HIS A C 1
ATOM 738 O O . HIS A 1 90 ? 7.370 2.668 16.831 1.00 89.56 90 HIS A O 1
ATOM 744 N N . THR A 1 91 ? 6.514 2.794 14.763 1.00 89.81 91 THR A N 1
ATOM 745 C CA . THR A 1 91 ? 5.306 2.007 15.068 1.00 89.81 91 THR A CA 1
ATOM 746 C C . THR A 1 91 ? 5.559 0.507 14.970 1.00 89.81 91 THR A C 1
ATOM 748 O O . THR A 1 91 ? 6.497 0.061 14.304 1.00 89.81 91 THR A O 1
ATOM 751 N N . GLN A 1 92 ? 4.665 -0.300 15.546 1.00 88.81 92 GLN A N 1
ATOM 752 C CA . GLN A 1 92 ? 4.727 -1.767 15.461 1.00 88.81 92 GLN A CA 1
ATOM 753 C C . GLN A 1 92 ? 4.663 -2.305 14.018 1.00 88.81 92 GLN A C 1
ATOM 755 O O . GLN A 1 92 ? 5.011 -3.454 13.762 1.00 88.81 92 GLN A O 1
ATOM 760 N N . TYR A 1 93 ? 4.233 -1.472 13.065 1.00 88.50 93 TYR A N 1
ATOM 761 C CA . TYR A 1 93 ? 4.096 -1.824 11.652 1.00 88.50 93 TYR A CA 1
ATOM 762 C C . TYR A 1 93 ? 5.285 -1.406 10.793 1.00 88.50 93 TYR A C 1
ATOM 764 O O . TYR A 1 93 ? 5.290 -1.714 9.603 1.00 88.50 93 TYR A O 1
ATOM 772 N N . ALA A 1 94 ? 6.300 -0.754 11.366 1.00 90.94 94 ALA A N 1
ATOM 773 C CA . ALA A 1 94 ? 7.491 -0.358 10.620 1.00 90.94 94 ALA A CA 1
ATOM 774 C C . ALA A 1 94 ? 8.156 -1.551 9.917 1.00 90.94 94 ALA A C 1
ATOM 776 O O . ALA A 1 94 ? 8.584 -1.437 8.772 1.00 90.94 94 ALA A O 1
ATOM 777 N N . GLY A 1 95 ? 8.142 -2.732 10.548 1.00 91.56 95 GLY A N 1
ATOM 778 C CA . GLY A 1 95 ? 8.669 -3.971 9.965 1.00 91.56 95 GLY A CA 1
ATOM 779 C C . GLY A 1 95 ? 8.018 -4.390 8.640 1.00 91.56 95 GLY A C 1
ATOM 780 O O . GLY A 1 95 ? 8.655 -5.096 7.866 1.00 91.56 95 GLY A O 1
ATOM 781 N N . MET A 1 96 ? 6.801 -3.919 8.334 1.00 89.56 96 MET A N 1
ATOM 782 C CA . MET A 1 96 ? 6.113 -4.227 7.072 1.00 89.56 96 MET A CA 1
ATOM 783 C C . MET A 1 96 ? 6.751 -3.541 5.861 1.00 89.56 96 MET A C 1
ATOM 785 O O . MET A 1 96 ? 6.587 -4.013 4.741 1.00 89.56 96 MET A O 1
ATOM 789 N N . TYR A 1 97 ? 7.460 -2.429 6.067 1.00 93.12 97 TYR A N 1
ATOM 790 C CA . TYR A 1 97 ? 8.036 -1.636 4.978 1.00 93.12 97 TYR A CA 1
ATOM 791 C C . TYR A 1 97 ? 9.519 -1.301 5.163 1.00 93.12 97 TYR A C 1
ATOM 793 O O . TYR A 1 97 ? 10.176 -0.965 4.183 1.00 93.12 97 TYR A O 1
ATOM 801 N N . ALA A 1 98 ? 10.078 -1.446 6.369 1.00 91.81 98 ALA A N 1
ATOM 802 C CA . ALA A 1 98 ? 11.480 -1.139 6.665 1.00 91.81 98 ALA A CA 1
ATOM 803 C C . ALA A 1 98 ? 12.489 -2.019 5.902 1.00 91.81 98 ALA A C 1
ATOM 805 O O . ALA A 1 98 ? 13.656 -1.653 5.788 1.00 91.81 98 ALA A O 1
ATOM 806 N N . GLY A 1 99 ? 12.053 -3.169 5.373 1.00 92.44 99 GLY A N 1
ATOM 807 C CA . GLY A 1 99 ? 12.867 -4.026 4.503 1.00 92.44 99 GLY A CA 1
ATOM 808 C C . GLY A 1 99 ? 13.060 -3.482 3.081 1.00 92.44 99 GLY A C 1
ATOM 809 O O . GLY A 1 99 ? 13.881 -4.014 2.337 1.00 92.44 99 GLY A O 1
ATOM 810 N N . TYR A 1 100 ? 12.332 -2.431 2.697 1.00 94.75 100 TYR A N 1
ATOM 811 C CA . TYR A 1 100 ? 12.406 -1.817 1.375 1.00 94.75 100 TYR A CA 1
ATOM 812 C C . TYR A 1 100 ? 12.933 -0.387 1.474 1.00 94.75 100 TYR A C 1
ATOM 814 O O . TYR A 1 100 ? 12.520 0.381 2.340 1.00 94.75 100 TYR A O 1
ATOM 822 N N . SER A 1 101 ? 13.814 0.007 0.550 1.00 94.62 101 SER A N 1
ATOM 823 C CA . SER A 1 101 ? 14.215 1.411 0.457 1.00 94.62 101 SER A CA 1
ATOM 824 C C . SER A 1 101 ? 13.030 2.280 0.029 1.00 94.62 101 SER A C 1
ATOM 826 O O . SER A 1 101 ? 12.196 1.864 -0.780 1.00 94.62 101 SER A O 1
ATOM 828 N N . LEU A 1 102 ? 12.982 3.521 0.520 1.00 95.06 102 LEU A N 1
ATOM 829 C CA . LEU A 1 102 ? 11.977 4.499 0.097 1.00 95.06 102 LEU A CA 1
ATOM 830 C C . LEU A 1 102 ? 11.979 4.698 -1.429 1.00 95.06 102 LEU A C 1
ATOM 832 O O . LEU A 1 102 ? 10.921 4.810 -2.042 1.00 95.06 102 LEU A O 1
ATOM 836 N N . GLU A 1 103 ? 13.158 4.677 -2.053 1.00 93.44 103 GLU A N 1
ATOM 837 C CA . GLU A 1 103 ? 13.313 4.741 -3.508 1.00 93.44 103 GLU A CA 1
ATOM 838 C C . GLU A 1 103 ? 12.629 3.563 -4.219 1.00 93.44 103 GLU A C 1
ATOM 840 O O . GLU A 1 103 ? 11.919 3.763 -5.208 1.00 93.44 103 GLU A O 1
ATOM 845 N N . THR A 1 104 ? 12.784 2.342 -3.691 1.00 94.75 104 THR A N 1
ATOM 846 C CA . THR A 1 104 ? 12.107 1.145 -4.214 1.00 94.75 104 THR A CA 1
ATOM 847 C C . THR A 1 104 ? 10.596 1.297 -4.103 1.00 94.75 104 THR A C 1
ATOM 849 O O . THR A 1 104 ? 9.887 1.130 -5.096 1.00 94.75 104 THR A O 1
ATOM 852 N N . LEU A 1 105 ? 10.105 1.666 -2.917 1.00 96.12 105 LEU A N 1
ATOM 853 C CA . LEU A 1 105 ? 8.677 1.848 -2.659 1.00 96.12 105 LEU A CA 1
ATOM 854 C C . LEU A 1 105 ? 8.087 2.915 -3.587 1.00 96.12 105 LEU A C 1
ATOM 856 O O . LEU A 1 105 ? 7.104 2.657 -4.277 1.00 96.12 105 LEU A O 1
ATOM 860 N N . SER A 1 106 ? 8.724 4.081 -3.690 1.00 95.62 106 SER A N 1
ATOM 861 C CA . SER A 1 106 ? 8.273 5.147 -4.586 1.00 95.62 106 SER A CA 1
ATOM 862 C C . SER A 1 106 ? 8.282 4.722 -6.053 1.00 95.62 106 SER A C 1
ATOM 864 O O . SER A 1 106 ? 7.317 4.973 -6.772 1.00 95.62 106 SER A O 1
ATOM 866 N N . THR A 1 107 ? 9.338 4.054 -6.515 1.00 95.38 107 THR A N 1
ATOM 867 C CA . THR A 1 107 ? 9.444 3.598 -7.909 1.00 95.38 107 THR A CA 1
ATOM 868 C C . THR A 1 107 ? 8.334 2.613 -8.255 1.00 95.38 107 THR A C 1
ATOM 870 O O . THR A 1 107 ? 7.653 2.782 -9.267 1.00 95.38 107 THR A O 1
ATOM 873 N N . VAL A 1 108 ? 8.085 1.635 -7.384 1.00 95.62 108 VAL A N 1
ATOM 874 C CA . VAL A 1 108 ? 7.005 0.663 -7.570 1.00 95.62 108 VAL A CA 1
ATOM 875 C C . VAL A 1 108 ? 5.639 1.353 -7.515 1.00 95.62 108 VAL A C 1
ATOM 877 O O . VAL A 1 108 ? 4.828 1.154 -8.416 1.00 95.62 108 VAL A O 1
ATOM 880 N N . ALA A 1 109 ? 5.394 2.232 -6.539 1.00 96.31 109 ALA A N 1
ATOM 881 C CA . ALA A 1 109 ? 4.132 2.964 -6.425 1.00 96.31 109 ALA A CA 1
ATOM 882 C C . ALA A 1 109 ? 3.828 3.810 -7.670 1.00 96.31 109 ALA A C 1
ATOM 884 O O . ALA A 1 109 ? 2.714 3.752 -8.189 1.00 96.31 109 ALA A O 1
ATOM 885 N N . ARG A 1 110 ? 4.823 4.540 -8.195 1.00 95.06 110 ARG A N 1
ATOM 886 C CA . ARG A 1 110 ? 4.692 5.333 -9.430 1.00 95.06 110 ARG A CA 1
ATOM 887 C C . ARG A 1 110 ? 4.371 4.457 -10.638 1.00 95.06 110 ARG A C 1
ATOM 889 O O . ARG A 1 110 ? 3.514 4.818 -11.441 1.00 95.06 110 ARG A O 1
ATOM 896 N N . ALA A 1 111 ? 5.019 3.300 -10.752 1.00 95.06 111 ALA A N 1
ATOM 897 C CA . ALA A 1 111 ? 4.776 2.368 -11.847 1.00 95.06 111 ALA A CA 1
ATOM 898 C C . ALA A 1 111 ? 3.348 1.798 -11.818 1.00 95.06 111 ALA A C 1
ATOM 900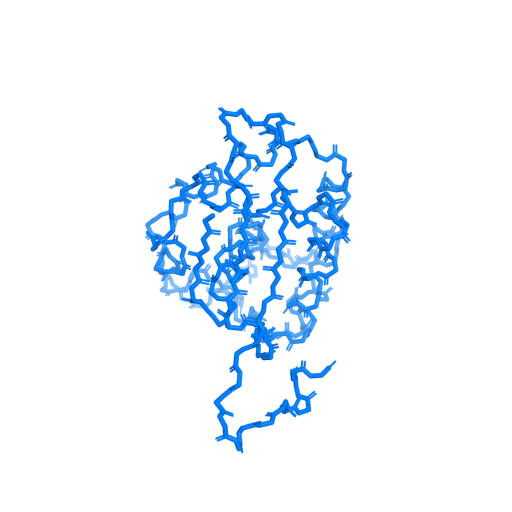 O O . ALA A 1 111 ? 2.674 1.749 -12.848 1.00 95.06 111 ALA A O 1
ATOM 901 N N . ILE A 1 112 ? 2.860 1.411 -10.635 1.00 95.88 112 ILE A N 1
ATOM 902 C CA . ILE A 1 112 ? 1.491 0.910 -10.443 1.00 95.88 112 ILE A CA 1
ATOM 903 C C . ILE A 1 112 ? 0.467 2.033 -10.685 1.00 95.88 112 ILE A C 1
ATOM 905 O O . ILE A 1 112 ? -0.551 1.806 -11.344 1.00 95.88 112 ILE A O 1
ATOM 909 N N . LEU A 1 113 ? 0.734 3.245 -10.184 1.00 94.88 113 LEU A N 1
ATOM 910 C CA . LEU A 1 113 ? -0.134 4.409 -10.376 1.00 94.88 113 LEU A CA 1
ATOM 911 C C . LEU A 1 113 ? -0.270 4.752 -11.862 1.00 94.88 113 LEU A C 1
ATOM 913 O O . LEU A 1 113 ? -1.385 4.906 -12.346 1.00 94.88 113 LEU A O 1
ATOM 917 N N . HIS A 1 114 ? 0.834 4.768 -12.613 1.00 93.25 114 HIS A N 1
ATOM 918 C CA . HIS A 1 114 ? 0.806 5.004 -14.058 1.00 93.25 114 HIS A CA 1
ATOM 919 C C . HIS A 1 114 ? 0.013 3.938 -14.834 1.00 93.25 114 HIS A C 1
ATOM 921 O O . HIS A 1 114 ? -0.561 4.220 -15.883 1.00 93.25 114 HIS A O 1
ATOM 927 N N . LYS A 1 115 ? -0.047 2.702 -14.322 1.00 94.62 115 LYS A N 1
ATOM 928 C CA . LYS A 1 115 ? -0.890 1.628 -14.869 1.00 94.62 115 LYS A CA 1
ATOM 929 C C . LYS A 1 115 ? -2.360 1.723 -14.440 1.00 94.62 115 LYS A C 1
ATOM 931 O O . LYS A 1 115 ? -3.120 0.813 -14.757 1.00 94.62 115 LYS A O 1
ATOM 936 N N . ASN A 1 116 ? -2.762 2.784 -13.736 1.00 94.69 116 A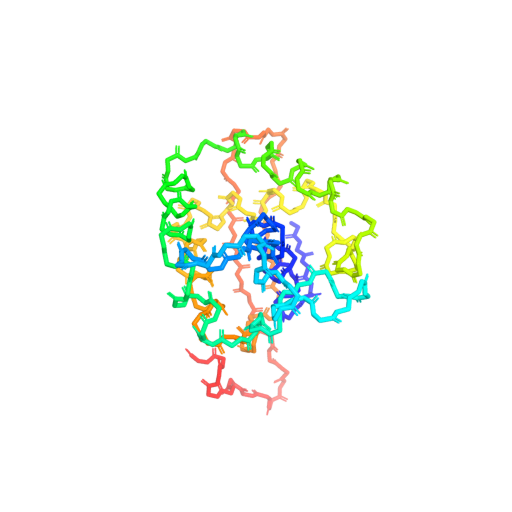SN A N 1
ATOM 937 C CA . ASN A 1 116 ? -4.092 2.956 -13.140 1.00 94.69 116 ASN A CA 1
ATOM 938 C C . ASN A 1 116 ? -4.491 1.803 -12.202 1.00 94.69 116 ASN A C 1
ATOM 940 O O . ASN A 1 116 ? -5.673 1.529 -12.014 1.00 94.69 116 ASN A O 1
ATOM 944 N N . ALA A 1 117 ? -3.507 1.112 -11.617 1.00 95.94 117 ALA A N 1
ATOM 945 C CA . ALA A 1 117 ? -3.734 -0.083 -10.808 1.00 95.94 117 ALA A CA 1
ATOM 946 C C . ALA A 1 117 ? -3.650 0.188 -9.298 1.00 95.94 117 ALA A C 1
ATOM 948 O O . ALA A 1 117 ? -4.114 -0.632 -8.513 1.00 95.94 117 ALA A O 1
ATOM 949 N N . LEU A 1 118 ? -3.093 1.330 -8.870 1.00 96.88 118 LEU A N 1
ATOM 950 C CA . LEU A 1 118 ? -2.801 1.563 -7.451 1.00 96.88 118 LEU A CA 1
ATOM 951 C C . LEU A 1 118 ? -4.090 1.659 -6.635 1.00 96.88 118 LEU A C 1
ATOM 953 O O . LEU A 1 118 ? -4.250 0.929 -5.667 1.00 96.88 118 LEU A O 1
ATOM 957 N N . ILE A 1 119 ? -5.028 2.507 -7.061 1.00 97.81 119 ILE A N 1
ATOM 958 C CA . ILE A 1 119 ? -6.313 2.689 -6.375 1.00 97.81 119 ILE A CA 1
ATOM 959 C C . ILE A 1 119 ? -7.127 1.378 -6.343 1.00 97.81 119 ILE A C 1
ATOM 961 O O . ILE A 1 119 ? -7.494 0.973 -5.241 1.00 97.81 119 ILE A O 1
ATOM 965 N N . PRO A 1 120 ? -7.345 0.656 -7.467 1.00 96.88 120 PRO A N 1
ATOM 966 C CA . PRO A 1 120 ? -8.030 -0.640 -7.436 1.00 96.88 120 PRO A CA 1
ATOM 967 C C . PRO A 1 120 ? -7.393 -1.661 -6.488 1.00 96.88 120 PRO A C 1
ATOM 969 O O . PRO A 1 120 ? -8.108 -2.360 -5.776 1.00 96.88 120 PRO A O 1
ATOM 972 N N . LEU A 1 121 ? -6.058 -1.732 -6.433 1.00 96.19 121 LEU A N 1
ATOM 973 C CA . LEU A 1 121 ? -5.356 -2.642 -5.524 1.00 96.19 121 LEU A CA 1
ATOM 974 C C . LEU A 1 121 ? -5.546 -2.247 -4.055 1.00 96.19 121 LEU A C 1
ATOM 976 O O . LEU A 1 121 ? -5.808 -3.111 -3.223 1.00 96.19 121 LEU A O 1
ATOM 980 N N . LEU A 1 122 ? -5.451 -0.956 -3.722 1.00 97.06 122 LEU A N 1
ATOM 981 C CA . LEU A 1 122 ? -5.703 -0.483 -2.357 1.00 97.06 122 LEU A CA 1
ATOM 982 C C . LEU A 1 122 ? -7.157 -0.735 -1.943 1.00 97.06 122 LEU A C 1
ATOM 984 O O . LEU A 1 122 ? -7.404 -1.170 -0.820 1.00 97.06 122 LEU A O 1
ATOM 988 N N . GLN A 1 123 ? -8.109 -0.500 -2.848 1.00 96.00 123 GLN A N 1
ATOM 989 C CA . GLN A 1 123 ? -9.524 -0.778 -2.620 1.00 96.00 123 GLN A CA 1
ATOM 990 C C . GLN A 1 123 ? -9.770 -2.271 -2.384 1.00 96.00 123 GLN A C 1
ATOM 992 O O . GLN A 1 123 ? -10.456 -2.620 -1.427 1.00 96.00 123 GLN A O 1
ATOM 997 N N . TYR A 1 124 ? -9.175 -3.144 -3.200 1.00 94.56 124 TYR A N 1
ATOM 998 C CA . TYR A 1 124 ? -9.247 -4.593 -3.012 1.00 94.56 124 TYR A CA 1
ATOM 999 C C . TYR A 1 124 ? -8.750 -5.001 -1.620 1.00 94.56 124 TYR A C 1
ATOM 1001 O O . TYR A 1 124 ? -9.459 -5.694 -0.898 1.00 94.56 124 TYR A O 1
ATOM 1009 N N . ILE A 1 125 ? -7.587 -4.500 -1.191 1.00 95.56 125 ILE A N 1
ATOM 1010 C CA . ILE A 1 125 ? -7.021 -4.827 0.128 1.00 95.56 125 ILE A CA 1
ATOM 1011 C C . ILE A 1 125 ? -7.922 -4.327 1.266 1.00 95.56 125 ILE A C 1
ATOM 1013 O O . ILE A 1 125 ? -8.081 -5.022 2.267 1.00 95.56 125 ILE A O 1
ATOM 1017 N N . LEU A 1 126 ? -8.524 -3.142 1.128 1.00 95.44 126 LEU A N 1
ATOM 1018 C CA . LEU A 1 126 ? -9.441 -2.586 2.131 1.00 95.44 126 LEU A CA 1
ATOM 1019 C C . LEU A 1 126 ? -10.737 -3.392 2.263 1.00 95.44 126 LEU A C 1
ATOM 1021 O O . LE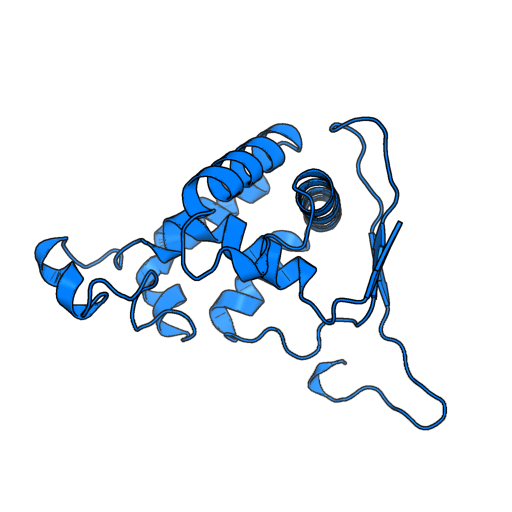U A 1 126 ? -11.254 -3.521 3.370 1.00 95.44 126 LEU A O 1
ATOM 1025 N N . VAL A 1 127 ? -11.267 -3.900 1.150 1.00 92.62 127 VAL A N 1
ATOM 1026 C CA . VAL A 1 127 ? -12.543 -4.628 1.115 1.00 92.62 127 VAL A CA 1
ATOM 1027 C C . VAL A 1 127 ? -12.348 -6.095 1.484 1.00 92.62 127 VAL A C 1
ATOM 1029 O O . VAL A 1 127 ? -12.982 -6.577 2.420 1.00 92.62 127 VAL A O 1
ATOM 1032 N N . GLU A 1 128 ? -11.434 -6.788 0.808 1.00 92.00 128 GLU A N 1
ATOM 1033 C CA . GLU A 1 128 ? -11.185 -8.219 1.018 1.00 92.00 128 GLU A CA 1
ATOM 1034 C C . GLU A 1 128 ? -10.360 -8.494 2.276 1.00 92.00 128 GLU A C 1
ATOM 1036 O O . GLU A 1 128 ? -10.300 -9.629 2.747 1.00 92.00 128 GLU A O 1
ATOM 1041 N N . CYS A 1 129 ? -9.699 -7.469 2.828 1.00 90.69 129 CYS A N 1
ATOM 1042 C CA . CYS A 1 129 ? -8.807 -7.600 3.983 1.00 90.69 129 CYS A CA 1
ATOM 1043 C C . CYS A 1 129 ? -7.742 -8.690 3.780 1.00 90.69 129 CYS A C 1
ATOM 1045 O O . CYS A 1 129 ? -7.289 -9.325 4.734 1.00 90.69 129 CYS A O 1
ATOM 1047 N N . SER A 1 130 ? -7.342 -8.902 2.523 1.00 89.44 130 SER A N 1
ATOM 1048 C CA . SER A 1 130 ? -6.441 -9.969 2.118 1.00 89.44 130 SER A CA 1
ATOM 1049 C C . SER A 1 130 ? -5.370 -9.472 1.153 1.00 89.44 130 SER A C 1
ATOM 1051 O O . SER A 1 130 ? -5.599 -8.620 0.296 1.00 89.44 130 SER A O 1
ATOM 1053 N N . LEU A 1 131 ? -4.184 -10.056 1.303 1.00 88.81 131 LEU A N 1
ATOM 1054 C CA . LEU A 1 131 ? -3.039 -9.924 0.401 1.00 88.81 131 LEU A CA 1
ATOM 1055 C C . LEU A 1 131 ? -2.697 -11.272 -0.262 1.00 88.81 131 LEU A C 1
ATOM 1057 O O . LEU A 1 131 ? -1.648 -11.409 -0.885 1.00 88.81 131 LEU A O 1
ATOM 1061 N N . SER A 1 132 ? -3.551 -12.287 -0.105 1.00 89.19 132 SER A N 1
ATOM 1062 C CA . SER A 1 132 ? -3.338 -13.611 -0.692 1.00 89.19 132 SER A CA 1
ATOM 1063 C C . SER A 1 132 ? -3.497 -13.589 -2.211 1.00 89.19 132 SER A C 1
ATOM 1065 O O . SER A 1 132 ? -4.355 -12.876 -2.727 1.00 89.19 132 SER A O 1
ATOM 1067 N N . GLY A 1 133 ? -2.735 -14.435 -2.909 1.00 90.12 133 GLY A N 1
ATOM 1068 C CA . GLY A 1 133 ? -2.816 -14.584 -4.368 1.00 90.12 133 GLY A CA 1
ATOM 1069 C C . GLY A 1 133 ? -2.042 -13.531 -5.157 1.00 90.12 133 GLY A C 1
ATOM 1070 O O . GLY A 1 133 ? -2.101 -13.524 -6.383 1.00 90.12 133 GLY A O 1
ATOM 1071 N N . LEU A 1 134 ? -1.306 -12.649 -4.473 1.00 92.81 134 LEU A N 1
ATOM 1072 C CA . LEU A 1 134 ? -0.426 -11.697 -5.136 1.00 92.81 134 LEU A CA 1
ATOM 1073 C C . LEU A 1 134 ? 0.773 -12.416 -5.775 1.00 92.81 134 LEU A C 1
ATOM 1075 O O . LEU A 1 134 ? 1.284 -13.361 -5.179 1.00 92.81 134 LEU A O 1
ATOM 1079 N N . PRO A 1 135 ? 1.264 -11.944 -6.937 1.00 93.50 135 PRO A N 1
ATOM 1080 C CA . PRO A 1 135 ? 2.364 -12.601 -7.631 1.00 93.50 135 PRO A CA 1
ATOM 1081 C C . PRO A 1 135 ? 3.655 -12.650 -6.812 1.00 93.50 135 PRO A C 1
ATOM 1083 O O . PRO A 1 135 ? 4.023 -11.661 -6.160 1.00 93.50 135 PRO A O 1
ATOM 1086 N N . ASP A 1 136 ? 4.378 -13.757 -6.950 1.00 95.00 136 ASP A N 1
ATOM 1087 C CA . ASP A 1 136 ? 5.677 -14.008 -6.316 1.00 95.00 136 ASP A CA 1
ATOM 1088 C C . ASP A 1 136 ? 6.703 -12.891 -6.566 1.00 95.00 136 ASP A C 1
ATOM 1090 O O . ASP A 1 136 ? 7.322 -12.355 -5.636 1.00 95.00 136 ASP A O 1
ATOM 1094 N N . LEU A 1 137 ? 6.890 -12.527 -7.840 1.00 96.31 137 LEU A N 1
ATOM 1095 C CA . LEU A 1 137 ? 7.922 -11.606 -8.310 1.00 96.31 137 LEU A CA 1
ATOM 1096 C C . LEU A 1 137 ? 7.332 -10.296 -8.817 1.00 96.31 137 LEU A C 1
ATOM 1098 O O . LEU A 1 137 ? 6.429 -10.265 -9.654 1.00 96.31 137 LEU A O 1
ATOM 1102 N N . TRP A 1 138 ? 7.947 -9.198 -8.394 1.00 95.81 138 TRP A N 1
ATOM 1103 C CA . TRP A 1 138 ? 7.663 -7.856 -8.889 1.00 95.81 138 TRP A CA 1
ATOM 1104 C C . TRP A 1 138 ? 8.930 -7.307 -9.531 1.00 95.81 138 TRP A C 1
ATOM 1106 O O . TRP A 1 138 ? 9.979 -7.242 -8.892 1.00 95.81 138 TRP A O 1
ATOM 1116 N N . MET A 1 139 ? 8.857 -6.936 -10.806 1.00 96.19 139 MET A N 1
ATOM 1117 C CA . MET A 1 139 ? 9.990 -6.438 -11.586 1.00 96.19 139 MET A CA 1
ATOM 1118 C C . MET A 1 139 ? 9.694 -5.044 -12.114 1.00 96.19 139 MET A C 1
ATOM 1120 O O . MET A 1 139 ? 8.598 -4.796 -12.611 1.00 96.19 139 MET A O 1
ATOM 1124 N N . TRP A 1 140 ? 10.685 -4.159 -12.072 1.00 95.06 140 TRP A N 1
ATOM 1125 C CA . TRP A 1 140 ? 10.559 -2.797 -12.578 1.00 95.06 140 TRP A CA 1
ATOM 1126 C C . TRP A 1 140 ? 11.835 -2.284 -13.248 1.00 95.06 140 TRP A C 1
ATOM 1128 O O . TRP A 1 140 ? 12.951 -2.762 -12.983 1.00 95.06 140 TRP A O 1
ATOM 1138 N N . THR A 1 141 ? 11.671 -1.303 -14.136 1.00 94.06 141 THR A N 1
ATOM 1139 C CA . THR A 1 141 ? 12.793 -0.538 -14.693 1.00 94.06 141 THR A CA 1
ATOM 1140 C C . THR A 1 141 ? 13.295 0.469 -13.666 1.00 94.06 141 THR A C 1
ATOM 1142 O O . THR A 1 141 ? 12.516 1.068 -12.929 1.00 94.06 141 THR A O 1
ATOM 1145 N N . VAL A 1 142 ? 14.613 0.631 -13.587 1.00 86.06 142 VAL A N 1
ATOM 1146 C CA . VAL A 1 142 ? 15.229 1.689 -12.780 1.00 86.06 142 VAL A CA 1
ATOM 1147 C C . VAL A 1 142 ? 15.431 2.887 -13.688 1.00 86.06 142 VAL A C 1
ATOM 1149 O O . VAL A 1 142 ? 15.837 2.717 -14.837 1.00 86.06 142 VAL A O 1
ATOM 1152 N N . HIS A 1 143 ? 15.127 4.070 -13.173 1.00 80.44 143 HIS A N 1
ATOM 1153 C CA . HIS A 1 143 ? 15.356 5.331 -13.857 1.00 80.44 143 HIS A CA 1
ATOM 1154 C C . HIS A 1 143 ? 16.071 6.287 -12.917 1.00 80.44 143 HIS A C 1
ATOM 1156 O O . HIS A 1 143 ? 15.836 6.253 -11.710 1.00 80.44 143 HIS A O 1
ATOM 1162 N N . ASP A 1 144 ? 16.899 7.154 -13.491 1.00 74.12 144 ASP A N 1
ATOM 1163 C CA . ASP A 1 144 ? 17.714 8.098 -12.730 1.00 74.12 144 ASP A CA 1
ATOM 1164 C C . ASP A 1 144 ? 16.892 9.289 -12.211 1.00 74.12 144 ASP A C 1
ATOM 1166 O O . ASP A 1 144 ? 17.348 10.016 -11.328 1.00 74.12 144 ASP A O 1
ATOM 1170 N N . THR A 1 145 ? 15.679 9.512 -12.742 1.00 81.06 145 THR A N 1
ATOM 1171 C CA . THR A 1 145 ? 14.838 10.654 -12.363 1.00 81.06 145 THR A CA 1
ATOM 1172 C C . THR A 1 145 ? 13.473 10.251 -11.804 1.00 81.06 145 THR A C 1
ATOM 1174 O O . THR A 1 145 ? 12.853 9.257 -12.188 1.00 81.06 145 THR A O 1
ATOM 1177 N N . ILE A 1 146 ? 12.953 11.090 -10.903 1.00 80.38 146 ILE A N 1
ATOM 1178 C CA . ILE A 1 146 ? 11.609 10.943 -10.326 1.00 80.38 146 ILE A CA 1
ATOM 1179 C C . ILE A 1 146 ? 10.479 11.224 -11.335 1.00 80.38 146 ILE A C 1
ATOM 1181 O O . ILE A 1 146 ? 9.322 10.868 -11.097 1.00 80.38 146 ILE A O 1
ATOM 1185 N N . HIS A 1 147 ? 10.804 11.847 -12.467 1.00 81.12 147 HIS A N 1
ATOM 1186 C CA . HIS A 1 147 ? 9.842 12.171 -13.517 1.00 81.12 147 HIS A CA 1
ATOM 1187 C C . HIS A 1 147 ? 9.651 11.025 -14.510 1.00 81.12 147 HIS A C 1
ATOM 1189 O O . HIS A 1 147 ? 8.603 10.945 -15.149 1.00 81.12 147 HIS A O 1
ATOM 1195 N N . ASP A 1 148 ? 10.621 10.116 -14.600 1.00 86.56 148 ASP A N 1
ATOM 1196 C CA . ASP A 1 148 ? 10.509 8.948 -15.458 1.00 86.56 148 ASP A CA 1
ATOM 1197 C C . ASP A 1 148 ? 9.497 7.959 -14.895 1.00 86.56 148 ASP A C 1
ATOM 1199 O O . ASP A 1 148 ? 9.496 7.638 -13.702 1.00 86.56 148 ASP A O 1
ATOM 1203 N N . VAL A 1 149 ? 8.643 7.455 -15.779 1.00 85.56 149 VAL A N 1
ATOM 1204 C CA . VAL A 1 149 ? 7.638 6.451 -15.454 1.00 85.56 149 VAL A CA 1
ATOM 1205 C C . VAL A 1 149 ? 8.275 5.065 -15.537 1.00 85.56 149 VAL A C 1
ATOM 1207 O O . VAL A 1 149 ? 8.584 4.610 -16.643 1.00 85.56 149 VAL A O 1
ATOM 1210 N N . PRO A 1 150 ? 8.421 4.344 -14.414 1.00 91.31 150 PRO A N 1
ATOM 1211 C CA . PRO A 1 150 ? 8.974 3.004 -14.454 1.00 91.31 150 PRO A CA 1
ATOM 1212 C C . PRO A 1 150 ? 7.966 2.033 -15.070 1.00 91.31 150 PRO A C 1
ATOM 1214 O O . PRO A 1 150 ? 6.770 2.064 -14.768 1.00 91.31 150 PRO A O 1
ATOM 1217 N N . ALA A 1 151 ? 8.443 1.127 -15.917 1.00 94.00 151 ALA A N 1
ATOM 1218 C CA . ALA A 1 151 ? 7.663 -0.030 -16.322 1.00 94.00 151 ALA A CA 1
ATOM 1219 C C . ALA A 1 151 ? 7.656 -1.054 -15.183 1.00 94.00 151 ALA A C 1
ATOM 1221 O O . ALA A 1 151 ? 8.669 -1.234 -14.510 1.00 94.00 151 ALA A O 1
ATOM 1222 N N . ILE A 1 152 ? 6.534 -1.754 -15.002 1.00 95.50 152 ILE A N 1
ATOM 1223 C CA . ILE A 1 152 ? 6.378 -2.817 -14.006 1.00 95.50 152 ILE A CA 1
ATOM 1224 C C . ILE A 1 152 ? 5.804 -4.084 -14.638 1.00 95.50 152 ILE A C 1
ATOM 1226 O O . ILE A 1 152 ? 4.980 -4.018 -15.556 1.00 95.50 152 ILE A O 1
ATOM 1230 N N . ARG A 1 153 ? 6.251 -5.240 -14.147 1.00 95.94 153 ARG A N 1
ATOM 1231 C CA . ARG A 1 153 ? 5.708 -6.560 -14.467 1.00 95.94 153 ARG A CA 1
ATOM 1232 C C . ARG A 1 153 ? 5.663 -7.406 -13.200 1.00 95.94 153 ARG A C 1
ATOM 1234 O O . ARG A 1 153 ? 6.679 -7.548 -12.525 1.00 95.94 153 ARG A O 1
ATOM 1241 N N . CYS A 1 154 ? 4.506 -7.996 -12.935 1.00 95.19 154 CYS A N 1
ATOM 1242 C CA . CYS A 1 154 ? 4.328 -8.979 -11.876 1.00 95.19 154 CYS A CA 1
ATOM 1243 C C . CYS A 1 154 ? 4.346 -10.380 -12.498 1.00 95.19 154 CYS A C 1
ATOM 1245 O O . CYS A 1 154 ? 3.801 -10.575 -13.588 1.00 95.19 154 CYS A O 1
ATOM 1247 N N . VAL A 1 155 ? 5.026 -11.324 -11.857 1.00 96.44 155 VAL A N 1
ATOM 1248 C CA . VAL A 1 155 ? 5.233 -12.681 -12.368 1.00 96.44 155 VAL A CA 1
ATOM 1249 C C . VAL A 1 15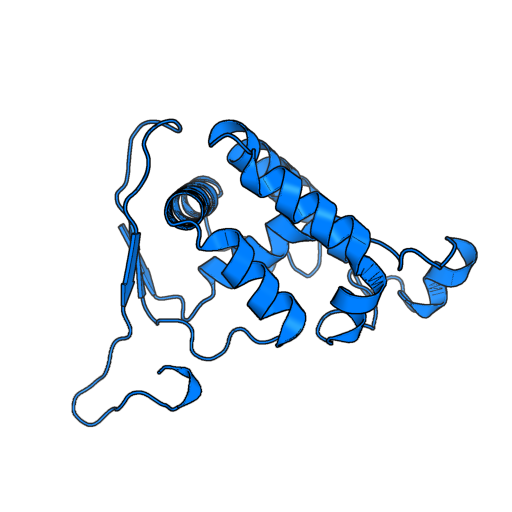5 ? 4.990 -13.664 -11.238 1.00 96.44 155 VAL A C 1
ATOM 1251 O O . VAL A 1 155 ? 5.658 -13.607 -10.212 1.00 96.44 155 VAL A O 1
ATOM 1254 N N . GLU A 1 156 ? 4.045 -14.563 -11.460 1.00 97.12 156 GLU A N 1
ATOM 1255 C CA . GLU A 1 156 ? 3.852 -15.754 -10.642 1.00 97.12 156 GLU A CA 1
ATOM 1256 C C . GLU A 1 156 ? 4.778 -16.859 -11.162 1.00 97.12 156 GLU A C 1
ATOM 1258 O O . GLU A 1 156 ? 4.831 -17.111 -12.373 1.00 97.12 156 GLU A O 1
ATOM 1263 N N . VAL A 1 157 ? 5.533 -17.499 -10.274 1.00 95.94 157 VAL A N 1
ATOM 1264 C CA . VAL A 1 157 ? 6.523 -18.521 -10.611 1.00 95.94 157 VAL A CA 1
ATOM 1265 C C . VAL A 1 157 ? 6.005 -19.881 -10.172 1.00 95.94 157 VAL A C 1
ATOM 1267 O O . VAL A 1 157 ? 5.824 -20.157 -8.995 1.00 95.94 157 VAL A O 1
ATOM 1270 N N . LYS A 1 158 ? 5.835 -20.787 -11.135 1.00 95.81 158 LYS A N 1
ATOM 1271 C CA . LYS A 1 158 ? 5.400 -22.159 -10.869 1.00 95.81 158 LYS A CA 1
ATOM 1272 C C . LYS A 1 158 ? 6.515 -23.149 -11.155 1.00 95.81 158 LYS A C 1
ATOM 1274 O O . LYS A 1 158 ? 7.104 -23.151 -12.238 1.00 95.81 158 LYS A O 1
ATOM 1279 N N . ALA A 1 159 ? 6.804 -23.995 -10.171 1.00 95.75 159 ALA A N 1
ATOM 1280 C CA . ALA A 1 159 ? 7.684 -25.138 -10.356 1.00 95.75 159 ALA A CA 1
ATOM 1281 C C . ALA A 1 159 ? 7.037 -26.168 -11.305 1.00 95.75 159 ALA A C 1
ATOM 1283 O O . ALA A 1 159 ? 5.815 -26.167 -11.483 1.00 95.75 159 ALA A O 1
ATOM 1284 N N . PRO A 1 160 ? 7.815 -27.091 -11.900 1.00 97.19 160 PRO A N 1
ATOM 1285 C CA . PRO A 1 160 ? 7.237 -28.222 -12.615 1.00 97.19 160 PRO A CA 1
ATOM 1286 C C . PRO A 1 160 ? 6.249 -28.982 -11.714 1.00 97.19 160 PRO A C 1
ATOM 1288 O O . PRO A 1 160 ? 6.623 -29.428 -10.631 1.00 97.19 160 PRO A O 1
ATOM 1291 N N . ASN A 1 161 ? 5.010 -29.145 -12.187 1.00 95.75 161 ASN A N 1
ATOM 1292 C CA . ASN A 1 161 ? 3.856 -29.728 -11.479 1.00 95.75 161 ASN A CA 1
ATOM 1293 C C . ASN A 1 161 ? 3.150 -28.834 -10.442 1.00 95.75 161 ASN A C 1
ATOM 1295 O O . ASN A 1 161 ? 2.207 -29.309 -9.811 1.00 95.75 161 ASN A O 1
ATOM 1299 N N . ASP A 1 162 ? 3.540 -27.568 -10.285 1.00 96.88 162 ASP A N 1
ATOM 1300 C CA . ASP A 1 162 ? 2.729 -26.583 -9.564 1.00 96.88 162 ASP A CA 1
ATOM 1301 C C . ASP A 1 162 ? 1.739 -25.898 -10.525 1.00 96.88 162 ASP A C 1
ATOM 1303 O O . ASP A 1 162 ? 1.999 -25.758 -11.724 1.00 96.88 162 ASP A O 1
ATOM 1307 N N . SER A 1 163 ? 0.583 -25.487 -10.013 1.00 95.31 163 SER A N 1
ATOM 1308 C CA . SER A 1 163 ? -0.481 -24.861 -10.799 1.00 95.31 163 SER A CA 1
ATOM 1309 C C . SER A 1 163 ? -1.003 -23.606 -10.114 1.00 95.31 163 SER A C 1
ATOM 1311 O O . SER A 1 163 ? -0.892 -23.452 -8.903 1.00 95.31 163 SER A O 1
ATOM 1313 N N . LEU A 1 164 ? -1.574 -22.690 -10.899 1.00 96.25 164 LEU A N 1
ATOM 1314 C CA . LEU A 1 164 ? -2.230 -21.507 -10.346 1.00 96.25 164 LEU A CA 1
ATOM 1315 C C . LEU A 1 164 ? -3.418 -21.931 -9.482 1.00 96.25 164 LEU A C 1
ATOM 1317 O O . LEU A 1 164 ? -4.344 -22.579 -9.992 1.00 96.25 164 LEU A O 1
ATOM 1321 N N . SER A 1 165 ? -3.379 -21.536 -8.209 1.00 94.56 165 SER A N 1
ATOM 1322 C CA . SER A 1 165 ? -4.511 -21.674 -7.295 1.00 94.56 165 SER A CA 1
ATOM 1323 C C . SER A 1 165 ? -5.662 -20.761 -7.720 1.00 94.56 165 SER A C 1
ATOM 1325 O O . SER A 1 165 ? -5.464 -19.817 -8.485 1.00 94.56 165 SER A O 1
ATOM 1327 N N . ASP A 1 166 ? -6.867 -21.015 -7.209 1.00 93.81 166 ASP A N 1
ATOM 1328 C CA . ASP A 1 166 ? -8.037 -20.185 -7.529 1.00 93.81 166 ASP A CA 1
ATOM 1329 C C . ASP A 1 166 ? -7.856 -18.729 -7.083 1.00 93.81 166 ASP A C 1
ATOM 1331 O O . ASP A 1 166 ? -8.320 -17.823 -7.758 1.00 93.81 166 ASP A O 1
ATOM 1335 N N . THR A 1 167 ? -7.129 -18.488 -5.988 1.00 90.94 167 THR A N 1
ATOM 1336 C CA . THR A 1 167 ? -6.819 -17.134 -5.498 1.00 90.94 167 THR A CA 1
ATOM 1337 C C . THR A 1 167 ? -5.804 -16.399 -6.381 1.00 90.94 167 THR A C 1
ATOM 1339 O O . THR A 1 167 ? -5.745 -15.176 -6.345 1.00 90.94 167 THR A O 1
ATOM 1342 N N . GLN A 1 168 ? -4.979 -17.123 -7.143 1.00 91.56 168 GLN A N 1
ATOM 1343 C CA . GLN A 1 168 ? -3.957 -16.546 -8.028 1.00 91.56 168 GLN A CA 1
ATOM 1344 C C . GLN A 1 168 ? -4.466 -16.265 -9.450 1.00 91.56 168 GLN A C 1
ATOM 1346 O O . GLN A 1 168 ? -3.767 -15.604 -10.220 1.00 91.56 168 GLN A O 1
ATOM 1351 N N . ARG A 1 169 ? -5.621 -16.823 -9.829 1.00 90.00 169 ARG A N 1
ATOM 1352 C CA . ARG A 1 169 ? -6.232 -16.668 -11.158 1.00 90.00 169 ARG A CA 1
ATOM 1353 C C . ARG A 1 169 ? -7.052 -15.392 -11.246 1.00 90.00 169 ARG A C 1
ATOM 1355 O O . ARG A 1 169 ? -6.984 -14.767 -12.328 1.00 90.00 169 ARG A O 1
#

Radius of gyration: 16.8 Å; chains: 1; bounding box: 37×44×41 Å

pLDDT: mean 93.27, std 3.91, range [74.12, 97.88]